Protein AF-A0A9D6NTC0-F1 (afdb_monomer_lite)

Foldseek 3Di:
DDWDWDDDPQWIKIKDFDQPPNDTDPQFIKMKTWGDQPQDPVNLVVVLQVVQVVQAWDDDDPPDDDPDPQFPDKIKHWDQDVPQAIKTWMWTWGDDDRIIIIIIGIDHPVCCVPRVVVSVVCQVCDADPVPRDGD

Secondary structure (DSSP, 8-state):
-EEEEEEETTEEEEEEEEEETTEEEEEEEEEEEEPPTT--HHHHHHHHHHHHHTT-EEPPPTTS--SSTT-SEEEEEEEEETTTEEEEEEEEEEEETTEEEEEEEEEEGGGHHHHHHHHHHHHHT---TTT----

Structure (mmCIF, N/CA/C/O backbone):
data_AF-A0A9D6NTC0-F1
#
_entry.id   AF-A0A9D6NTC0-F1
#
loop_
_atom_site.group_PDB
_atom_site.id
_atom_site.type_symbol
_atom_site.label_atom_id
_atom_site.label_alt_id
_atom_site.label_comp_id
_atom_site.label_asym_id
_atom_site.label_entity_id
_atom_site.label_seq_id
_atom_site.pdbx_PDB_ins_code
_atom_site.Cartn_x
_atom_site.Cartn_y
_atom_site.Cartn_z
_atom_site.occupancy
_atom_site.B_iso_or_equiv
_atom_site.auth_seq_id
_atom_site.auth_comp_id
_atom_site.auth_asym_id
_atom_site.auth_atom_id
_atom_site.pdbx_PDB_model_num
ATOM 1 N N . MET A 1 1 ? 10.994 -15.588 -4.214 1.00 78.88 1 MET A N 1
ATOM 2 C CA . MET A 1 1 ? 11.057 -14.306 -3.479 1.00 78.88 1 MET A CA 1
ATOM 3 C C . MET A 1 1 ? 11.789 -14.546 -2.173 1.00 78.88 1 MET A C 1
ATOM 5 O O . MET A 1 1 ? 11.856 -15.693 -1.748 1.00 78.88 1 MET A O 1
ATOM 9 N N . THR A 1 2 ? 12.336 -13.500 -1.566 1.00 81.12 2 THR A N 1
ATOM 10 C CA . THR A 1 2 ? 12.934 -13.559 -0.222 1.00 81.12 2 THR A CA 1
ATOM 11 C C . THR A 1 2 ? 12.149 -12.650 0.718 1.00 81.12 2 THR A C 1
ATOM 13 O O . THR A 1 2 ? 11.725 -11.582 0.282 1.00 81.12 2 THR A O 1
ATOM 16 N N . THR A 1 3 ? 11.974 -13.057 1.976 1.00 81.88 3 THR A N 1
ATOM 17 C CA . THR A 1 3 ? 11.236 -12.298 2.999 1.00 81.88 3 THR A CA 1
ATOM 18 C C . THR A 1 3 ? 12.198 -11.554 3.929 1.00 81.88 3 THR A C 1
ATOM 20 O O .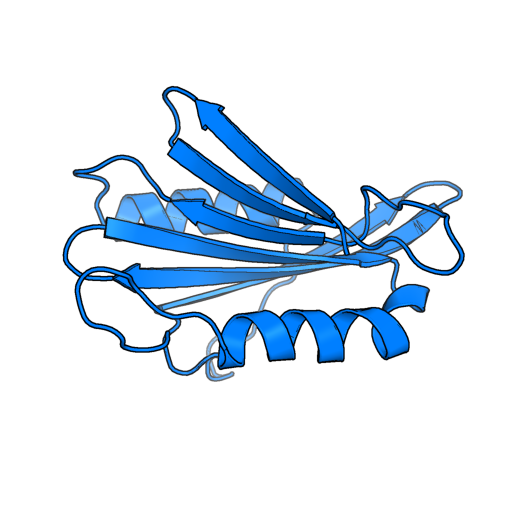 THR A 1 3 ? 13.248 -12.091 4.277 1.00 81.88 3 THR A O 1
ATOM 23 N N . ALA A 1 4 ? 11.849 -10.334 4.334 1.00 74.94 4 ALA A N 1
ATOM 24 C CA . ALA A 1 4 ? 12.550 -9.558 5.357 1.00 74.94 4 ALA A CA 1
ATOM 25 C C . ALA A 1 4 ? 11.549 -8.891 6.315 1.00 74.94 4 ALA A C 1
ATOM 27 O O . ALA A 1 4 ? 10.498 -8.434 5.867 1.00 74.94 4 ALA A O 1
ATOM 28 N N . SER A 1 5 ? 11.892 -8.816 7.604 1.00 75.25 5 SER A N 1
ATOM 29 C CA . SER A 1 5 ? 11.134 -8.104 8.640 1.00 75.25 5 SER A CA 1
ATOM 30 C C . SER A 1 5 ? 11.891 -6.858 9.100 1.00 75.25 5 SER A C 1
ATOM 32 O O . SER A 1 5 ? 13.085 -6.943 9.393 1.00 75.25 5 SER A O 1
ATOM 34 N N . ILE A 1 6 ? 11.212 -5.715 9.181 1.00 80.31 6 ILE A N 1
ATOM 35 C CA . ILE A 1 6 ? 11.777 -4.439 9.646 1.00 80.31 6 ILE A CA 1
ATOM 36 C C . ILE A 1 6 ? 10.854 -3.897 10.737 1.00 80.31 6 ILE A C 1
ATOM 38 O O . ILE A 1 6 ? 9.654 -3.818 10.512 1.00 80.31 6 ILE A O 1
ATOM 42 N N . SER A 1 7 ? 11.396 -3.519 11.893 1.00 69.88 7 SER A N 1
ATOM 43 C CA . SER A 1 7 ? 10.640 -2.877 12.975 1.00 69.88 7 SER A CA 1
ATOM 44 C C . SER A 1 7 ? 11.298 -1.546 13.321 1.00 69.88 7 SER A C 1
ATOM 46 O O . SER A 1 7 ? 12.523 -1.471 13.455 1.00 69.88 7 SER A O 1
ATOM 48 N N . SER A 1 8 ? 10.501 -0.487 13.417 1.00 69.94 8 SER A N 1
ATOM 49 C CA . SER A 1 8 ? 10.923 0.833 13.881 1.00 69.94 8 SER A CA 1
ATOM 50 C C . SER A 1 8 ? 9.842 1.435 14.784 1.00 69.94 8 SER A C 1
ATOM 52 O O . SER A 1 8 ? 8.714 0.951 14.832 1.00 69.94 8 SER A O 1
ATOM 54 N N . GLY A 1 9 ? 10.148 2.537 15.479 1.00 63.22 9 GLY A N 1
ATOM 55 C CA . GLY A 1 9 ? 9.133 3.286 16.239 1.00 63.22 9 GLY A CA 1
ATOM 56 C C . GLY A 1 9 ? 7.976 3.827 15.380 1.00 63.22 9 GLY A C 1
ATOM 57 O O . GLY A 1 9 ? 6.976 4.286 15.922 1.00 63.22 9 GLY A O 1
ATOM 58 N N . GLU A 1 10 ? 8.099 3.759 14.052 1.00 76.50 10 GLU A N 1
ATOM 59 C CA . GLU A 1 10 ? 7.095 4.200 13.083 1.00 76.50 10 GLU A CA 1
ATOM 60 C C . GLU A 1 10 ? 6.172 3.061 12.620 1.00 76.50 10 GLU A C 1
ATOM 62 O O . GLU A 1 10 ? 5.151 3.343 11.995 1.00 76.50 10 GLU A O 1
ATOM 67 N N . GLY A 1 11 ? 6.499 1.796 12.919 1.00 86.81 11 GLY A N 1
ATOM 68 C CA . GLY A 1 11 ? 5.709 0.618 12.556 1.00 86.81 11 GLY A CA 1
ATOM 69 C C . GLY A 1 11 ? 6.550 -0.624 12.243 1.00 86.81 11 GLY A C 1
ATOM 70 O O . GLY A 1 11 ? 7.780 -0.613 12.317 1.00 86.81 11 GLY A O 1
ATOM 71 N N . ASP A 1 12 ? 5.865 -1.697 11.852 1.00 93.25 12 ASP A N 1
ATOM 72 C CA . ASP A 1 12 ? 6.475 -2.982 11.489 1.00 93.25 12 ASP A CA 1
ATOM 73 C C . ASP A 1 12 ? 6.231 -3.285 10.013 1.00 93.25 12 ASP A C 1
ATOM 75 O O . ASP A 1 12 ? 5.177 -2.963 9.477 1.00 93.25 12 ASP A O 1
ATOM 79 N N . ALA A 1 13 ? 7.170 -3.934 9.334 1.00 94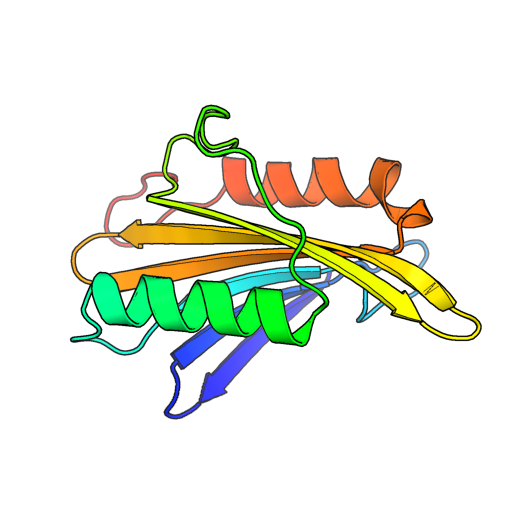.56 13 ALA A N 1
ATOM 80 C CA . ALA A 1 13 ? 7.042 -4.263 7.923 1.00 94.56 13 ALA A CA 1
ATOM 81 C C . ALA A 1 13 ? 7.487 -5.688 7.623 1.00 94.56 13 ALA A C 1
ATOM 83 O O . ALA A 1 13 ? 8.526 -6.144 8.101 1.00 94.56 13 ALA A O 1
ATOM 84 N N . ILE A 1 14 ? 6.743 -6.349 6.741 1.00 95.19 14 ILE A N 1
ATOM 85 C CA . ILE A 1 14 ? 7.144 -7.590 6.080 1.00 95.19 14 ILE A CA 1
ATOM 86 C C . ILE A 1 14 ? 7.310 -7.284 4.599 1.00 95.19 14 ILE A C 1
ATOM 88 O O . ILE A 1 14 ? 6.388 -6.775 3.963 1.00 95.19 14 ILE A O 1
ATOM 92 N N . ARG A 1 15 ? 8.473 -7.605 4.029 1.00 96.06 15 ARG A N 1
ATOM 93 C CA . ARG A 1 15 ? 8.768 -7.353 2.617 1.00 96.06 15 ARG A CA 1
ATOM 94 C C . ARG A 1 15 ? 9.154 -8.631 1.884 1.00 96.06 15 ARG A C 1
ATOM 96 O O . ARG A 1 15 ? 10.088 -9.318 2.286 1.00 96.06 15 ARG A O 1
ATOM 103 N N . PHE A 1 16 ? 8.478 -8.902 0.773 1.00 96.75 16 PHE A N 1
ATOM 104 C CA . PHE A 1 16 ? 8.774 -9.965 -0.180 1.00 96.75 16 PHE A CA 1
ATOM 105 C C . PHE A 1 16 ? 9.453 -9.370 -1.410 1.00 96.75 16 PHE A C 1
ATOM 107 O O . PHE A 1 16 ? 8.857 -8.573 -2.130 1.00 96.75 16 PHE A O 1
ATOM 114 N N . ILE A 1 17 ? 10.699 -9.760 -1.659 1.00 96.69 17 ILE A N 1
ATOM 115 C CA . ILE A 1 17 ? 11.552 -9.150 -2.685 1.00 96.69 17 ILE A CA 1
ATOM 116 C C . ILE A 1 17 ? 11.767 -10.137 -3.832 1.00 96.69 17 ILE A C 1
ATOM 118 O O . ILE A 1 17 ? 11.974 -11.341 -3.614 1.00 96.69 17 ILE A O 1
ATOM 122 N N . ALA A 1 18 ? 11.704 -9.638 -5.067 1.00 94.75 18 ALA A N 1
ATOM 123 C CA . ALA A 1 18 ? 11.958 -10.430 -6.260 1.00 94.75 18 ALA A CA 1
ATOM 124 C C . ALA A 1 18 ? 13.389 -10.985 -6.244 1.00 94.75 18 ALA A C 1
ATOM 126 O O . ALA A 1 18 ? 14.354 -10.274 -5.969 1.00 94.75 18 ALA A O 1
ATOM 127 N N . ASN A 1 19 ? 13.516 -12.274 -6.554 1.00 92.88 19 ASN A N 1
ATOM 128 C CA . ASN A 1 19 ? 14.796 -12.964 -6.689 1.00 92.88 19 ASN A CA 1
ATOM 129 C C . ASN A 1 19 ? 14.688 -13.979 -7.834 1.00 92.88 19 ASN A C 1
ATOM 131 O O . ASN A 1 19 ? 14.476 -15.170 -7.603 1.00 92.88 19 ASN A O 1
ATOM 135 N N . PHE A 1 20 ? 14.686 -13.484 -9.071 1.00 87.06 20 PHE A N 1
ATOM 136 C CA . PHE A 1 20 ? 14.514 -14.302 -10.274 1.00 87.06 20 PHE A CA 1
ATOM 137 C C . PHE A 1 20 ? 15.879 -14.671 -10.851 1.00 87.06 20 PHE A C 1
ATOM 139 O O . PHE A 1 20 ? 16.762 -13.821 -10.933 1.00 87.06 20 PHE A O 1
ATOM 146 N N . GLY A 1 21 ? 16.073 -15.941 -11.219 1.00 84.50 21 GLY A N 1
ATOM 147 C CA . GLY A 1 21 ? 17.357 -16.417 -11.753 1.00 84.50 21 GLY A CA 1
ATOM 148 C C . GLY A 1 21 ? 18.547 -16.189 -10.810 1.00 84.50 21 GLY A C 1
ATOM 149 O O . GLY A 1 21 ? 19.653 -15.954 -11.277 1.00 84.50 21 GLY A O 1
ATOM 150 N N . GLY A 1 22 ? 18.315 -16.174 -9.490 1.00 84.50 22 GLY A N 1
ATOM 151 C CA . GLY A 1 22 ? 19.341 -15.880 -8.481 1.00 84.50 22 GLY A CA 1
ATOM 152 C C . GLY A 1 22 ? 19.696 -14.395 -8.327 1.00 84.50 22 GLY A C 1
ATOM 153 O O . GLY A 1 22 ? 20.549 -14.059 -7.507 1.00 84.50 22 GLY A O 1
ATOM 154 N N . LYS A 1 23 ? 19.048 -13.494 -9.078 1.00 88.25 23 LYS A N 1
ATOM 155 C CA . LYS A 1 23 ? 19.251 -12.048 -8.971 1.00 88.25 23 LYS A CA 1
ATOM 156 C C . LYS A 1 23 ? 18.154 -11.409 -8.126 1.00 88.25 23 LYS A C 1
ATOM 158 O O . LYS A 1 23 ? 17.013 -11.254 -8.565 1.00 88.25 23 LYS A O 1
ATOM 163 N N . ARG A 1 24 ? 18.533 -10.978 -6.924 1.00 92.88 24 ARG A N 1
ATOM 164 C CA . ARG A 1 24 ? 17.691 -10.168 -6.041 1.00 92.88 24 ARG A CA 1
ATOM 165 C C . ARG A 1 24 ? 17.561 -8.739 -6.576 1.00 92.88 24 ARG A C 1
ATOM 167 O O . ARG A 1 24 ? 18.561 -8.138 -6.965 1.00 92.88 24 ARG A O 1
ATOM 174 N N . ASN A 1 25 ? 16.343 -8.199 -6.590 1.00 92.25 25 ASN A N 1
ATOM 175 C CA . ASN A 1 25 ? 16.065 -6.831 -7.024 1.00 92.25 25 ASN A CA 1
ATOM 176 C C . ASN A 1 25 ? 15.266 -6.073 -5.955 1.00 92.25 25 ASN A C 1
ATOM 178 O O . ASN A 1 25 ? 14.069 -6.297 -5.807 1.00 92.25 25 ASN A O 1
ATOM 182 N N . GLU A 1 26 ? 15.933 -5.163 -5.245 1.00 93.25 26 GLU A N 1
ATOM 183 C CA . GLU A 1 26 ? 15.34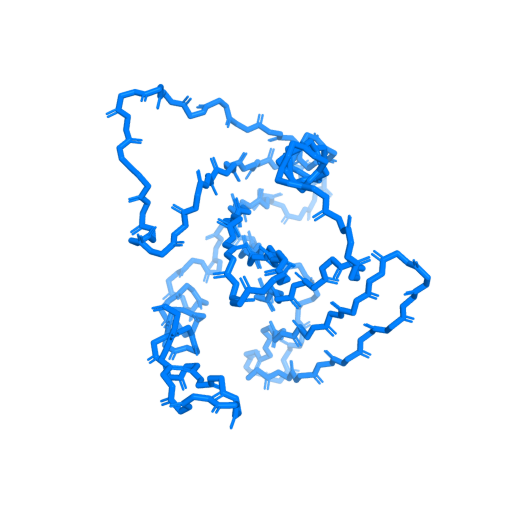4 -4.344 -4.174 1.00 93.25 26 GLU A CA 1
ATOM 184 C C . GLU A 1 26 ? 14.270 -3.364 -4.669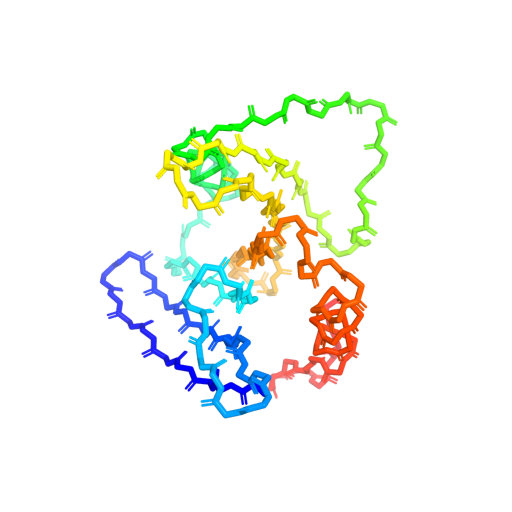 1.00 93.25 26 GLU A C 1
ATOM 186 O O . GLU A 1 26 ? 13.449 -2.914 -3.877 1.00 93.25 26 GLU A O 1
ATOM 191 N N . ASP A 1 27 ? 14.235 -3.061 -5.970 1.00 92.88 27 ASP A N 1
ATOM 192 C CA . ASP A 1 27 ? 13.225 -2.178 -6.558 1.00 92.88 27 ASP A CA 1
ATOM 193 C C . ASP A 1 27 ? 11.914 -2.921 -6.889 1.00 92.88 27 ASP A C 1
ATOM 195 O O . ASP A 1 27 ? 10.923 -2.271 -7.221 1.00 92.88 27 ASP A O 1
ATOM 199 N N . ALA A 1 28 ? 11.898 -4.261 -6.795 1.00 95.38 28 ALA A N 1
ATOM 200 C CA . ALA A 1 28 ? 10.749 -5.128 -7.062 1.00 95.38 28 ALA A CA 1
ATOM 201 C C . ALA A 1 28 ? 10.310 -5.879 -5.795 1.00 95.38 28 ALA A C 1
ATOM 203 O O . ALA A 1 28 ? 10.852 -6.939 -5.462 1.00 95.38 28 ALA A O 1
ATOM 204 N N . TYR A 1 29 ? 9.322 -5.332 -5.086 1.00 97.12 29 TYR A N 1
ATOM 205 C CA . TYR A 1 29 ? 8.849 -5.869 -3.816 1.00 97.12 29 TYR A CA 1
ATOM 206 C C . TYR A 1 29 ? 7.347 -5.690 -3.569 1.00 97.12 29 TYR A C 1
ATOM 208 O O . TYR A 1 29 ? 6.682 -4.802 -4.105 1.00 97.12 29 TYR A O 1
ATOM 216 N N . LEU A 1 30 ? 6.833 -6.586 -2.729 1.00 98.12 30 LEU A N 1
ATOM 217 C CA . LEU A 1 30 ? 5.564 -6.470 -2.033 1.00 98.12 30 LEU A CA 1
ATOM 218 C C . LEU A 1 30 ? 5.899 -6.214 -0.568 1.00 98.12 30 LEU A C 1
ATOM 220 O O . LEU A 1 30 ? 6.665 -6.967 0.026 1.00 98.12 30 LEU A O 1
ATOM 224 N N . GLU A 1 31 ? 5.354 -5.164 0.017 1.00 97.88 31 GLU A N 1
ATOM 225 C CA . GLU A 1 31 ? 5.522 -4.839 1.429 1.00 97.88 31 GLU A CA 1
ATOM 226 C C . GLU A 1 31 ? 4.161 -4.773 2.102 1.00 97.88 31 GLU A C 1
ATOM 228 O O . GLU A 1 31 ? 3.253 -4.147 1.569 1.00 97.88 31 GLU A O 1
ATOM 233 N N . VAL A 1 32 ? 4.047 -5.359 3.288 1.00 97.50 32 VAL A N 1
ATOM 234 C CA . VAL A 1 32 ? 2.940 -5.133 4.215 1.00 97.50 32 VAL A CA 1
ATOM 235 C C . VAL A 1 32 ? 3.507 -4.365 5.400 1.00 97.50 32 VAL A C 1
ATOM 237 O O . VAL A 1 32 ? 4.321 -4.901 6.148 1.00 97.50 32 VAL A O 1
ATOM 240 N N . PHE A 1 33 ? 3.126 -3.097 5.525 1.00 97.19 33 PHE A N 1
ATOM 241 C CA . PHE A 1 33 ? 3.528 -2.208 6.610 1.00 97.19 33 PHE A CA 1
ATOM 242 C C . PHE A 1 33 ? 2.373 -2.034 7.595 1.00 97.19 33 PHE A C 1
ATOM 244 O O . PHE A 1 33 ? 1.272 -1.664 7.196 1.00 97.19 33 PHE A O 1
ATOM 251 N N . PHE A 1 34 ? 2.625 -2.254 8.875 1.00 96.25 34 PHE A N 1
ATOM 252 C CA . PHE A 1 34 ? 1.683 -2.128 9.974 1.00 96.25 34 PHE A CA 1
ATOM 253 C C . PHE A 1 34 ? 1.943 -0.830 10.720 1.00 96.25 34 PHE A C 1
ATOM 255 O O . PHE A 1 34 ? 3.022 -0.628 11.276 1.00 96.25 34 PHE A O 1
ATOM 262 N N . TYR A 1 35 ? 0.934 0.035 10.771 1.00 95.75 35 TYR A N 1
ATOM 263 C CA . TYR A 1 35 ? 1.031 1.272 11.531 1.00 95.75 35 TYR A CA 1
ATOM 264 C C . TYR A 1 35 ? 1.035 0.991 13.048 1.00 95.75 35 TYR A C 1
ATOM 266 O O . TYR A 1 35 ? 0.533 -0.056 13.495 1.00 95.75 35 TYR A O 1
ATOM 274 N N . PRO A 1 36 ? 1.574 1.915 13.867 1.00 93.50 36 PRO A N 1
ATOM 275 C CA . PRO A 1 36 ? 1.536 1.800 15.318 1.00 93.50 36 PRO A CA 1
ATOM 276 C C . PRO A 1 36 ? 0.096 1.677 15.827 1.00 93.50 36 PRO A C 1
ATOM 278 O O . PRO A 1 36 ? -0.835 2.259 15.254 1.00 93.50 36 PRO A O 1
ATOM 281 N N . ALA A 1 37 ? -0.098 0.929 16.913 1.00 92.06 37 ALA A N 1
ATOM 282 C CA . ALA A 1 37 ? -1.396 0.859 17.579 1.00 92.06 37 ALA A CA 1
ATOM 283 C C . ALA A 1 37 ? -1.868 2.268 17.991 1.00 92.06 37 ALA A C 1
ATOM 285 O O . ALA A 1 37 ? -1.062 3.114 18.375 1.00 92.06 37 ALA A O 1
ATOM 286 N N . GLY A 1 38 ? -3.172 2.532 17.876 1.00 93.69 38 GLY A N 1
ATOM 287 C CA . GLY A 1 38 ? -3.749 3.857 18.136 1.00 93.69 38 GLY A CA 1
ATOM 288 C C . GLY A 1 38 ? -3.664 4.851 16.970 1.00 93.69 38 GLY A C 1
ATOM 289 O O . GLY A 1 38 ? -4.195 5.955 17.084 1.00 93.69 38 GLY A O 1
ATOM 290 N N . THR A 1 39 ? -3.063 4.480 15.832 1.00 96.12 39 THR A N 1
ATOM 291 C CA . THR A 1 39 ? -3.120 5.302 14.611 1.00 96.12 39 THR A CA 1
ATOM 292 C C . THR A 1 39 ? -4.571 5.445 14.144 1.00 96.12 39 THR A C 1
ATOM 294 O O . THR A 1 39 ? -5.250 4.449 13.895 1.00 96.12 39 THR A O 1
ATOM 297 N N . SER A 1 40 ? -5.058 6.678 13.997 1.00 97.06 40 SER A N 1
ATOM 298 C CA . SER A 1 40 ? -6.401 6.935 13.457 1.00 97.06 40 SER A CA 1
ATOM 299 C C . SER A 1 40 ? -6.463 6.698 11.944 1.00 97.06 40 SER A C 1
ATOM 301 O O . SER A 1 40 ? -5.457 6.806 11.243 1.00 97.06 40 SER A O 1
ATOM 303 N N . GLU A 1 41 ? -7.660 6.455 11.401 1.00 96.62 41 GLU A N 1
ATOM 304 C CA . GLU A 1 41 ? -7.833 6.279 9.950 1.00 96.62 41 GLU A CA 1
ATOM 305 C C . GLU A 1 41 ? -7.342 7.497 9.155 1.00 96.62 41 GLU A C 1
ATOM 307 O O . GLU A 1 41 ? -6.680 7.351 8.129 1.00 96.62 41 GLU A O 1
ATOM 312 N N . ALA A 1 42 ? -7.634 8.706 9.644 1.00 97.25 42 ALA A N 1
ATOM 313 C CA . ALA A 1 42 ? -7.210 9.944 9.002 1.00 97.25 42 ALA A CA 1
ATOM 314 C C . ALA A 1 42 ? -5.678 10.043 8.925 1.00 97.25 42 ALA A C 1
ATOM 316 O O . ALA A 1 42 ? -5.135 10.377 7.871 1.00 97.25 42 ALA A O 1
ATOM 317 N N . GLN A 1 43 ? -4.978 9.688 10.008 1.00 96.56 43 GLN A N 1
ATOM 318 C CA . GLN A 1 43 ? -3.516 9.622 10.018 1.00 96.56 43 GLN A CA 1
ATOM 319 C C . GLN A 1 43 ? -2.996 8.533 9.077 1.00 96.56 43 GLN A C 1
ATOM 321 O O . GLN A 1 43 ? -2.094 8.799 8.287 1.00 96.56 43 GLN A O 1
ATOM 326 N N . ALA A 1 44 ? -3.588 7.336 9.092 1.00 96.94 44 ALA A N 1
ATOM 327 C CA . ALA A 1 44 ? -3.175 6.240 8.217 1.00 96.94 44 ALA A CA 1
ATOM 328 C C . ALA A 1 44 ? -3.334 6.601 6.726 1.00 96.94 44 ALA A C 1
ATOM 330 O O . ALA A 1 44 ? -2.429 6.357 5.928 1.00 96.94 44 ALA A O 1
ATOM 331 N N . ARG A 1 45 ? -4.440 7.260 6.348 1.00 96.69 45 ARG A N 1
ATOM 332 C CA . ARG A 1 45 ? -4.659 7.798 4.993 1.00 96.69 45 ARG A CA 1
ATOM 333 C C . ARG A 1 45 ? -3.629 8.864 4.626 1.00 96.69 45 ARG A C 1
ATOM 335 O O . ARG A 1 45 ? -3.098 8.828 3.516 1.00 96.69 45 ARG A O 1
ATOM 342 N N . ALA A 1 46 ? -3.329 9.788 5.539 1.00 95.56 46 ALA A N 1
ATOM 343 C CA . ALA A 1 46 ? -2.323 10.824 5.317 1.00 95.56 46 ALA A CA 1
ATOM 344 C C . ALA A 1 46 ? -0.931 10.215 5.080 1.00 95.56 46 ALA A C 1
ATOM 346 O O . ALA A 1 46 ? -0.305 10.519 4.067 1.00 95.56 46 ALA A O 1
ATOM 347 N N . LEU A 1 47 ? -0.504 9.283 5.936 1.00 95.12 47 LEU A N 1
ATOM 348 C CA . LEU A 1 47 ? 0.783 8.593 5.822 1.00 95.12 47 LEU A CA 1
ATOM 349 C C . LEU A 1 47 ? 0.870 7.716 4.563 1.00 95.12 47 LEU A C 1
ATOM 351 O O . LEU A 1 47 ? 1.911 7.648 3.909 1.00 95.12 47 LEU A O 1
ATOM 355 N N . ALA A 1 48 ? -0.215 7.029 4.193 1.00 95.06 48 ALA A N 1
ATOM 356 C CA . ALA A 1 48 ? -0.264 6.238 2.965 1.00 95.06 48 ALA A CA 1
ATOM 357 C C . ALA A 1 48 ? -0.138 7.128 1.718 1.00 95.06 48 ALA A C 1
ATOM 359 O O . ALA A 1 48 ? 0.631 6.808 0.808 1.00 95.06 48 ALA A O 1
ATOM 360 N N . LYS A 1 49 ? -0.832 8.273 1.705 1.00 95.06 49 LYS A N 1
ATOM 361 C CA . LYS A 1 49 ? -0.727 9.264 0.631 1.00 95.06 49 LYS A CA 1
ATOM 362 C C . LYS A 1 49 ? 0.670 9.879 0.569 1.00 95.06 49 LYS A C 1
ATOM 364 O O . LYS A 1 49 ? 1.228 9.975 -0.516 1.00 95.06 49 LYS A O 1
ATOM 369 N N . GLU A 1 50 ? 1.252 10.266 1.701 1.00 94.62 50 GLU A N 1
ATOM 370 C CA . GLU A 1 50 ? 2.610 10.819 1.780 1.00 94.62 50 GLU A CA 1
ATOM 371 C C . GLU A 1 50 ? 3.652 9.849 1.212 1.00 94.62 50 GLU A C 1
ATOM 373 O O . GLU A 1 50 ? 4.495 10.240 0.402 1.00 94.62 50 GLU A O 1
ATOM 378 N N . ALA A 1 51 ? 3.542 8.563 1.549 1.00 92.81 51 ALA A N 1
ATOM 379 C CA . ALA A 1 51 ? 4.421 7.535 1.008 1.00 92.81 51 ALA A CA 1
ATOM 380 C C . ALA A 1 51 ? 4.300 7.372 -0.515 1.00 92.81 51 ALA A C 1
ATOM 382 O O . ALA A 1 51 ? 5.300 7.100 -1.180 1.00 92.81 51 ALA A O 1
ATOM 383 N N . ALA A 1 52 ? 3.108 7.540 -1.087 1.00 94.19 52 ALA A N 1
ATOM 384 C CA . ALA A 1 52 ? 2.945 7.558 -2.538 1.00 94.19 52 ALA A CA 1
ATOM 385 C C . ALA A 1 52 ? 3.478 8.865 -3.155 1.00 94.19 52 ALA A C 1
ATOM 387 O O . ALA A 1 52 ? 4.168 8.826 -4.171 1.00 94.19 52 ALA A O 1
ATOM 388 N N . THR A 1 53 ? 3.242 10.016 -2.516 1.00 93.88 53 THR A N 1
ATOM 389 C CA . THR A 1 53 ? 3.750 11.334 -2.944 1.00 93.88 53 THR A CA 1
ATOM 390 C C . THR A 1 53 ? 5.267 11.355 -3.045 1.00 93.88 53 THR A C 1
ATOM 392 O O . THR A 1 53 ? 5.792 11.772 -4.076 1.00 93.88 53 THR A O 1
ATOM 395 N N . SER A 1 54 ? 5.979 10.827 -2.045 1.00 91.25 54 SER A N 1
ATOM 396 C CA . SER A 1 54 ? 7.447 10.747 -2.071 1.00 91.25 54 SER A CA 1
ATOM 397 C C . SER A 1 54 ? 8.000 9.859 -3.195 1.00 91.25 54 SER A C 1
ATOM 399 O O . SER A 1 54 ? 9.189 9.926 -3.502 1.00 91.25 54 SER A O 1
ATOM 401 N N . ARG A 1 55 ? 7.140 9.066 -3.849 1.00 90.12 55 ARG A N 1
ATOM 402 C CA . ARG A 1 55 ? 7.461 8.171 -4.972 1.00 90.12 55 ARG A CA 1
ATOM 403 C C . ARG A 1 55 ? 6.894 8.643 -6.317 1.00 90.12 55 ARG A C 1
ATOM 405 O O . ARG A 1 55 ? 6.954 7.895 -7.291 1.00 90.12 55 ARG A O 1
ATOM 412 N N . GLY A 1 56 ? 6.362 9.864 -6.384 1.00 91.56 56 GLY A N 1
ATOM 413 C CA . GLY A 1 56 ? 5.726 10.402 -7.588 1.00 91.56 56 GLY A CA 1
ATOM 414 C C . GLY A 1 56 ? 4.282 9.931 -7.730 1.00 91.56 56 GLY A C 1
ATOM 415 O O . GLY A 1 56 ? 3.955 9.209 -8.671 1.00 91.56 56 GLY A O 1
ATOM 416 N N . LEU A 1 57 ? 3.435 10.315 -6.769 1.00 91.88 57 LEU A N 1
ATOM 417 C CA . LEU A 1 57 ? 1.996 10.032 -6.760 1.00 91.88 57 LEU A CA 1
ATOM 418 C C . LEU A 1 57 ? 1.380 10.281 -8.141 1.00 91.88 57 LEU A C 1
ATOM 420 O O . LEU A 1 57 ? 1.555 11.347 -8.731 1.00 91.88 57 LEU A O 1
ATOM 424 N N . THR A 1 58 ? 0.619 9.306 -8.624 1.00 87.25 58 THR A N 1
ATOM 425 C CA . THR A 1 58 ? -0.234 9.454 -9.796 1.00 87.25 58 THR A CA 1
ATOM 426 C C . THR A 1 58 ? -1.667 9.645 -9.324 1.00 87.25 58 THR A C 1
ATOM 428 O O . THR A 1 58 ? -2.177 8.892 -8.491 1.00 87.25 58 THR A O 1
ATOM 431 N N . GLU A 1 59 ? -2.323 10.696 -9.813 1.00 76.81 59 GLU A N 1
ATOM 432 C CA . GLU A 1 59 ? -3.708 10.959 -9.442 1.00 76.81 59 GLU A CA 1
ATOM 433 C C . GLU A 1 59 ? -4.605 9.822 -9.939 1.00 76.81 59 GLU A C 1
ATOM 435 O O . GLU A 1 59 ? -4.675 9.524 -11.134 1.00 76.81 59 GLU A O 1
ATOM 440 N N . ARG A 1 60 ? -5.304 9.180 -9.001 1.00 74.62 60 ARG A N 1
ATOM 441 C CA . ARG A 1 60 ? -6.403 8.273 -9.315 1.00 74.62 60 ARG A CA 1
ATOM 442 C C . ARG A 1 60 ? -7.672 9.105 -9.445 1.00 74.62 60 ARG A C 1
ATOM 444 O O . ARG A 1 60 ? -7.930 9.972 -8.611 1.00 74.62 60 ARG A O 1
ATOM 451 N N . ARG A 1 61 ? -8.488 8.822 -10.459 1.00 73.50 61 ARG A N 1
ATOM 452 C CA . ARG A 1 61 ? -9.814 9.437 -10.556 1.00 73.50 61 ARG A CA 1
ATOM 453 C C . ARG A 1 61 ? -10.712 8.925 -9.426 1.00 73.50 61 ARG A C 1
ATOM 455 O O . ARG A 1 61 ? -10.675 7.739 -9.100 1.00 73.50 61 ARG A O 1
ATOM 462 N N . ALA A 1 62 ? -11.500 9.821 -8.836 1.00 71.69 62 ALA A N 1
ATOM 463 C CA . ALA A 1 62 ? -12.326 9.526 -7.663 1.00 71.69 62 ALA A CA 1
ATOM 464 C C . ALA A 1 62 ? -13.457 8.514 -7.932 1.00 71.69 62 ALA A C 1
ATOM 466 O O . ALA A 1 62 ? -13.960 7.897 -7.001 1.00 71.69 62 ALA A O 1
ATOM 467 N N . ASP A 1 63 ? -13.847 8.339 -9.193 1.00 80.62 63 ASP A N 1
ATOM 468 C CA . ASP A 1 63 ? -14.889 7.420 -9.656 1.00 80.62 63 ASP A CA 1
ATOM 469 C C . ASP A 1 63 ? -14.384 5.988 -9.902 1.00 80.62 63 ASP A C 1
ATOM 471 O O . ASP A 1 63 ? -15.186 5.082 -10.125 1.00 80.62 63 ASP A O 1
ATOM 475 N N . VAL A 1 64 ? -13.068 5.754 -9.853 1.00 81.75 64 VAL A N 1
ATOM 476 C CA . VAL A 1 64 ? -12.497 4.423 -10.080 1.00 81.75 64 VAL A CA 1
ATOM 477 C C . VAL A 1 64 ? -12.510 3.635 -8.767 1.00 81.75 64 VAL A C 1
ATOM 479 O O . VAL A 1 64 ? -11.763 3.997 -7.850 1.00 81.75 64 VAL A O 1
ATOM 482 N N . PRO A 1 65 ? -13.282 2.533 -8.670 1.00 87.81 65 PRO A N 1
ATOM 483 C CA . PRO A 1 65 ? -13.336 1.719 -7.461 1.00 87.81 65 PRO A CA 1
ATOM 484 C C . PRO A 1 65 ? -11.959 1.144 -7.142 1.00 87.81 65 PRO A C 1
ATOM 486 O O . PRO A 1 65 ? -11.146 0.943 -8.047 1.00 87.81 65 PRO A O 1
ATOM 489 N N . ASN A 1 66 ? -11.699 0.864 -5.866 1.00 92.31 66 ASN A N 1
ATOM 490 C CA . ASN A 1 66 ? -10.458 0.226 -5.436 1.00 92.31 66 ASN A CA 1
ATOM 491 C C . ASN A 1 66 ? -10.257 -1.129 -6.137 1.00 92.31 66 ASN A C 1
ATOM 493 O O . ASN A 1 66 ? -11.217 -1.862 -6.381 1.00 92.31 66 ASN A O 1
ATOM 497 N N . TYR A 1 67 ? -9.006 -1.452 -6.466 1.00 91.56 67 TYR A N 1
ATOM 498 C CA . TYR A 1 67 ? -8.637 -2.733 -7.064 1.00 91.56 67 TYR A CA 1
ATOM 499 C C . TYR A 1 67 ? -8.803 -3.874 -6.052 1.00 91.56 67 TYR A C 1
ATOM 501 O O . TYR A 1 67 ? -9.373 -4.921 -6.360 1.00 91.56 67 TYR A O 1
ATOM 509 N N . TYR A 1 68 ? -8.361 -3.643 -4.819 1.00 94.25 68 TYR A N 1
ATOM 510 C CA . TYR A 1 68 ? -8.505 -4.555 -3.702 1.00 94.25 68 TYR A CA 1
ATOM 511 C C . TYR A 1 68 ? -9.787 -4.253 -2.929 1.00 94.25 68 TYR A C 1
ATOM 513 O O . TYR A 1 68 ? -9.939 -3.170 -2.360 1.00 94.25 68 TYR A O 1
ATOM 521 N N . LYS A 1 69 ? -10.689 -5.237 -2.847 1.00 94.12 69 LYS A N 1
ATOM 522 C CA . LYS A 1 69 ? -11.985 -5.111 -2.152 1.00 94.12 69 LYS A CA 1
ATOM 523 C C . LYS A 1 69 ? -11.860 -4.778 -0.661 1.00 94.12 69 LYS A C 1
ATOM 525 O O . LYS A 1 69 ? -12.741 -4.127 -0.116 1.00 94.12 69 LYS A O 1
ATOM 530 N N . TRP A 1 70 ? -10.779 -5.219 -0.026 1.00 95.19 70 TRP A N 1
ATOM 531 C CA . TRP A 1 70 ? -10.472 -4.970 1.384 1.00 95.19 70 TRP A CA 1
ATOM 532 C C . TRP A 1 70 ? -9.881 -3.577 1.639 1.00 95.19 70 TRP A C 1
ATOM 534 O O . TRP A 1 70 ? -9.758 -3.145 2.786 1.00 95.19 70 TRP A O 1
ATOM 544 N N . SER A 1 71 ? -9.472 -2.868 0.583 1.00 96.88 71 SER A N 1
ATOM 545 C CA . SER A 1 71 ? -8.776 -1.596 0.736 1.00 96.88 71 SER A CA 1
ATOM 546 C C . SER A 1 71 ? -9.737 -0.430 0.972 1.00 96.88 71 SER A C 1
ATOM 548 O O . SER A 1 71 ? -10.777 -0.283 0.330 1.00 96.88 71 SER A O 1
ATOM 550 N N . LEU A 1 72 ? -9.336 0.443 1.890 1.00 95.88 72 LEU A N 1
ATOM 551 C CA . LEU A 1 72 ? -9.996 1.693 2.251 1.00 95.88 72 LEU A CA 1
ATOM 552 C C . LEU A 1 72 ? -9.584 2.852 1.330 1.00 95.88 72 LEU A C 1
ATOM 554 O O . LEU A 1 72 ? -10.319 3.833 1.193 1.00 95.88 72 LEU A O 1
ATOM 558 N N . ALA A 1 73 ? -8.386 2.778 0.749 1.00 94.75 73 ALA A N 1
ATOM 559 C CA . ALA A 1 73 ? -7.861 3.708 -0.248 1.00 94.75 73 ALA A CA 1
ATOM 560 C C . ALA A 1 73 ? -6.688 3.092 -1.006 1.00 94.75 73 ALA A C 1
ATOM 562 O O . ALA A 1 73 ? -5.941 2.283 -0.457 1.00 94.75 73 ALA A O 1
ATOM 563 N N . GLU A 1 74 ? -6.477 3.561 -2.232 1.00 95.62 74 GLU A N 1
ATOM 564 C CA . GLU A 1 74 ? -5.346 3.176 -3.067 1.00 95.62 74 GLU A CA 1
ATOM 565 C C . GLU A 1 74 ? -4.687 4.396 -3.707 1.00 95.62 74 GLU A C 1
ATOM 567 O O . GLU A 1 74 ? -5.358 5.274 -4.253 1.00 95.62 74 GLU A O 1
ATOM 572 N N . TYR A 1 75 ? -3.358 4.413 -3.688 1.00 94.81 75 TYR A N 1
ATOM 573 C CA . TYR A 1 75 ? -2.534 5.483 -4.234 1.00 94.81 75 TYR A CA 1
ATOM 574 C C . TYR A 1 75 ? -1.547 4.896 -5.238 1.00 94.81 75 TYR A C 1
ATOM 576 O O . TYR A 1 75 ? -0.636 4.154 -4.863 1.00 94.81 75 TYR A O 1
ATOM 584 N N . GLY A 1 76 ? -1.739 5.212 -6.518 1.00 94.94 76 GLY A N 1
ATOM 585 C CA . GLY A 1 76 ? -0.766 4.892 -7.556 1.00 94.94 76 GLY A CA 1
ATOM 586 C C . GLY A 1 76 ? 0.445 5.813 -7.454 1.00 94.94 76 GLY A C 1
ATOM 587 O O . GLY A 1 76 ? 0.332 6.958 -7.021 1.00 94.94 76 GLY A O 1
ATOM 588 N N . PHE A 1 77 ? 1.615 5.328 -7.843 1.00 94.94 77 PHE A N 1
ATOM 589 C CA . PHE A 1 77 ? 2.796 6.169 -7.986 1.00 94.94 77 PHE A CA 1
ATOM 590 C C . PHE A 1 77 ? 3.686 5.653 -9.110 1.00 94.94 77 PHE A C 1
ATOM 592 O O . PHE A 1 77 ? 3.698 4.463 -9.436 1.00 94.94 77 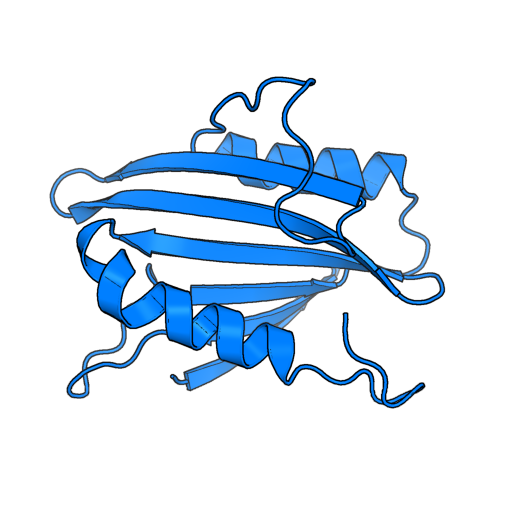PHE A O 1
ATOM 599 N N . SER A 1 78 ? 4.434 6.566 -9.716 1.00 93.88 78 SER A N 1
ATOM 600 C CA . SER A 1 78 ? 5.391 6.259 -10.765 1.00 93.88 78 SER A CA 1
ATOM 601 C C . SER A 1 78 ? 6.555 7.235 -10.702 1.00 93.88 78 SER A C 1
ATOM 603 O O . SER A 1 78 ? 6.367 8.449 -10.686 1.00 93.88 78 SER A O 1
ATOM 605 N N . SER A 1 79 ? 7.775 6.711 -10.774 1.00 91.38 79 SER A N 1
ATOM 606 C CA . SER A 1 79 ? 8.991 7.518 -10.866 1.00 91.38 79 SER A CA 1
ATOM 607 C C . SER A 1 79 ? 9.898 7.005 -11.978 1.00 91.38 79 SER A C 1
ATOM 609 O O . SER A 1 79 ? 9.979 5.807 -12.246 1.00 91.38 79 SER A O 1
ATOM 611 N N . LYS A 1 80 ? 10.590 7.922 -12.659 1.00 87.94 80 LYS A N 1
ATOM 612 C CA . LYS A 1 80 ? 11.645 7.570 -13.615 1.00 87.94 80 LYS A CA 1
ATOM 613 C C . LYS A 1 80 ? 12.985 7.649 -12.904 1.00 87.94 80 LYS A C 1
ATOM 615 O O . LYS A 1 80 ? 13.401 8.732 -12.497 1.00 87.94 80 LYS A O 1
ATOM 620 N N . LEU A 1 81 ? 13.678 6.521 -12.788 1.00 75.75 81 LEU A N 1
ATOM 621 C CA . LEU A 1 81 ? 15.028 6.483 -12.241 1.00 75.75 81 LEU A CA 1
ATOM 622 C C . LEU A 1 81 ? 16.039 6.599 -13.385 1.00 75.75 81 LEU A C 1
ATOM 624 O O . LEU A 1 81 ? 16.028 5.813 -14.336 1.00 75.75 81 LEU A O 1
ATOM 628 N N . LYS A 1 82 ? 16.932 7.592 -13.302 1.00 73.81 82 LYS A N 1
ATOM 629 C CA . LYS A 1 82 ? 17.966 7.825 -14.320 1.00 73.81 82 LYS A CA 1
ATOM 630 C C . LYS A 1 82 ? 18.811 6.556 -14.494 1.00 73.81 82 LYS A C 1
ATOM 632 O O . LYS A 1 82 ? 19.466 6.111 -13.558 1.00 73.81 82 LYS A O 1
ATOM 637 N N . GLY A 1 83 ? 18.774 5.968 -15.691 1.00 71.44 83 GLY A N 1
ATOM 638 C CA . GLY A 1 83 ? 19.518 4.748 -16.026 1.00 71.44 83 GLY A CA 1
ATOM 639 C C . GLY A 1 83 ? 18.932 3.428 -15.499 1.00 71.44 83 GLY A C 1
ATOM 640 O O . GLY A 1 83 ? 19.586 2.403 -15.660 1.00 71.44 83 GLY A O 1
ATOM 641 N N . ARG A 1 84 ? 17.736 3.417 -14.884 1.00 70.56 84 ARG A N 1
ATOM 642 C CA . ARG A 1 84 ? 17.097 2.197 -14.332 1.00 70.56 84 ARG A CA 1
ATOM 643 C C . ARG A 1 84 ? 15.643 1.967 -14.772 1.00 70.56 84 ARG A C 1
ATOM 645 O O . ARG A 1 84 ? 14.990 1.062 -14.266 1.00 70.56 84 ARG A O 1
ATOM 652 N N . GLY A 1 85 ? 15.149 2.756 -15.727 1.00 82.69 85 GLY A N 1
ATOM 653 C CA . GLY A 1 85 ? 13.777 2.652 -16.229 1.00 82.69 85 GLY A CA 1
ATOM 654 C C . GLY A 1 85 ? 12.737 3.283 -15.297 1.00 82.69 85 GLY A C 1
ATOM 655 O O . GLY A 1 85 ? 13.069 4.041 -14.379 1.00 82.69 85 GLY A O 1
ATOM 656 N N . SER A 1 86 ? 11.463 3.012 -15.577 1.00 91.25 86 SER A N 1
ATOM 657 C CA . SER A 1 86 ? 10.341 3.482 -14.758 1.00 91.25 86 SER A CA 1
ATOM 658 C C . SER A 1 86 ? 10.055 2.487 -13.637 1.00 91.25 86 SER A C 1
ATOM 660 O O . SER A 1 86 ? 9.882 1.295 -13.895 1.00 91.25 86 SER A O 1
ATOM 662 N N . ILE A 1 87 ? 9.964 2.988 -12.409 1.00 94.31 87 ILE A N 1
ATOM 663 C CA . ILE A 1 87 ? 9.394 2.272 -11.272 1.00 94.31 87 ILE A CA 1
ATOM 664 C C . ILE A 1 87 ? 7.925 2.651 -11.177 1.00 94.31 87 ILE A C 1
ATOM 666 O O . ILE A 1 87 ? 7.595 3.836 -11.136 1.00 94.31 87 ILE A O 1
ATOM 670 N N . ILE A 1 88 ? 7.065 1.645 -11.103 1.00 94.81 88 ILE A N 1
ATOM 671 C CA . ILE A 1 88 ? 5.631 1.808 -10.894 1.00 94.81 88 ILE A CA 1
ATOM 672 C C . ILE A 1 88 ? 5.212 1.089 -9.623 1.00 94.81 88 ILE A C 1
ATOM 674 O O . ILE A 1 88 ? 5.834 0.110 -9.201 1.00 94.81 88 ILE A O 1
ATOM 678 N N . GLY A 1 89 ? 4.149 1.578 -9.002 1.00 95.12 89 GLY A N 1
ATOM 679 C CA . GLY A 1 89 ? 3.601 0.910 -7.844 1.00 95.12 89 GLY A CA 1
ATOM 680 C C . GLY A 1 89 ? 2.253 1.430 -7.389 1.00 95.12 89 GLY A C 1
ATOM 681 O O . GLY A 1 89 ? 1.664 2.352 -7.954 1.00 95.12 89 GLY A O 1
ATOM 682 N N . THR A 1 90 ? 1.731 0.766 -6.368 1.00 95.62 90 THR A N 1
ATOM 683 C CA . THR A 1 90 ? 0.464 1.094 -5.722 1.00 95.62 90 THR A CA 1
ATOM 684 C C . THR A 1 90 ? 0.588 0.840 -4.228 1.00 95.62 90 THR A C 1
ATOM 686 O O . THR A 1 90 ? 1.093 -0.201 -3.811 1.00 95.62 90 THR A O 1
ATOM 689 N N . GLY A 1 91 ? 0.138 1.802 -3.426 1.00 96.69 91 GLY A N 1
ATOM 690 C CA . GLY A 1 91 ? -0.066 1.649 -1.990 1.00 96.69 91 GLY A CA 1
ATOM 691 C C . GLY A 1 91 ? -1.552 1.494 -1.686 1.00 96.69 91 GLY A C 1
ATOM 692 O O . GLY A 1 91 ? -2.311 2.421 -1.952 1.00 96.69 91 GLY A O 1
ATOM 693 N N . ALA A 1 92 ? -1.961 0.359 -1.126 1.00 97.44 92 ALA A N 1
ATOM 694 C CA . ALA A 1 92 ? -3.330 0.074 -0.709 1.00 97.44 92 ALA A CA 1
ATOM 695 C C . ALA A 1 92 ? -3.424 0.076 0.822 1.00 97.44 92 ALA A C 1
ATOM 697 O O . ALA A 1 92 ? -2.737 -0.691 1.495 1.00 97.44 92 ALA A O 1
ATOM 698 N N . LEU A 1 93 ? -4.247 0.963 1.376 1.00 97.88 93 LEU A N 1
ATOM 699 C CA . LEU A 1 93 ? -4.515 1.053 2.809 1.00 97.88 93 LEU A CA 1
ATOM 700 C C . LEU A 1 93 ? -5.635 0.079 3.173 1.00 97.88 93 LEU A C 1
ATOM 702 O O . LEU A 1 93 ? -6.703 0.138 2.572 1.00 97.88 93 LEU A O 1
ATOM 706 N N . GLY A 1 94 ? -5.423 -0.753 4.183 1.00 97.75 94 GLY A N 1
ATOM 707 C CA . GLY A 1 94 ? -6.437 -1.626 4.760 1.00 97.75 94 GLY A CA 1
ATOM 708 C C . GLY A 1 94 ? -6.486 -1.510 6.280 1.00 97.75 94 GLY A C 1
ATOM 709 O O . GLY A 1 94 ? -5.709 -0.781 6.909 1.00 97.75 94 GLY A O 1
ATOM 710 N N . ARG A 1 95 ? -7.434 -2.230 6.873 1.00 97.19 95 ARG A N 1
ATOM 711 C CA . ARG A 1 95 ? -7.617 -2.315 8.320 1.00 97.19 95 ARG A CA 1
ATOM 712 C C . ARG A 1 95 ? -7.921 -3.756 8.700 1.00 97.19 95 ARG A C 1
ATOM 714 O O . ARG A 1 95 ? -8.751 -4.387 8.059 1.00 97.19 95 ARG A O 1
ATOM 721 N N . HIS A 1 96 ? -7.276 -4.234 9.756 1.00 96.12 96 HIS A N 1
ATOM 722 C CA . HIS A 1 96 ? -7.574 -5.514 10.389 1.00 96.12 96 HIS A CA 1
ATOM 723 C C . HIS A 1 96 ? -7.748 -5.283 11.889 1.00 96.12 96 HIS A C 1
ATOM 725 O O . HIS A 1 96 ? -6.861 -4.725 12.536 1.00 96.12 96 HIS A O 1
ATOM 731 N N . GLY A 1 97 ? -8.917 -5.627 12.432 1.00 92.94 97 GLY A N 1
ATOM 732 C CA . GLY A 1 97 ? -9.267 -5.299 13.816 1.00 92.94 97 GLY A CA 1
ATOM 733 C C . GLY A 1 97 ? -9.204 -3.791 14.095 1.00 92.94 97 GLY A C 1
ATOM 734 O O . GLY A 1 97 ? -9.941 -3.000 13.496 1.00 92.94 97 GLY A O 1
ATOM 735 N N . ASP A 1 98 ? -8.337 -3.384 15.020 1.00 91.94 98 ASP A N 1
ATOM 736 C CA . ASP A 1 98 ? -8.063 -1.995 15.403 1.00 91.94 98 ASP A CA 1
ATOM 737 C C . ASP A 1 98 ? -6.793 -1.405 14.764 1.00 91.94 98 ASP A C 1
ATOM 739 O O . ASP A 1 98 ? -6.519 -0.214 14.937 1.00 91.94 98 ASP A O 1
ATOM 743 N N . ARG A 1 99 ? -6.051 -2.195 13.978 1.00 94.31 99 ARG A N 1
ATOM 744 C CA . ARG A 1 99 ? -4.801 -1.770 13.342 1.00 94.31 99 ARG A CA 1
ATOM 745 C C . ARG A 1 99 ? -4.988 -1.475 11.860 1.00 94.31 99 ARG A C 1
ATOM 747 O O . ARG A 1 99 ? -5.644 -2.206 11.117 1.00 94.31 99 ARG A O 1
ATOM 754 N N . PHE A 1 100 ? -4.350 -0.400 11.416 1.00 97.81 100 PHE A N 1
ATOM 755 C CA . PHE A 1 100 ? -4.225 -0.078 9.999 1.00 97.81 100 PHE A CA 1
ATOM 756 C C . PHE A 1 100 ? -2.944 -0.679 9.432 1.00 97.81 100 PHE A C 1
ATOM 758 O O . PHE A 1 100 ? -1.911 -0.735 10.105 1.00 97.81 100 PHE A O 1
ATOM 765 N N . PHE A 1 101 ? -2.998 -1.063 8.162 1.00 97.56 101 PHE A N 1
ATOM 766 C CA . PHE A 1 101 ? -1.837 -1.526 7.415 1.00 97.56 101 PHE A CA 1
ATOM 767 C C . PHE A 1 101 ? -1.840 -0.948 6.001 1.00 97.56 101 PHE A C 1
ATOM 769 O O . PHE A 1 101 ? -2.886 -0.600 5.455 1.00 97.56 101 PHE A O 1
ATOM 776 N N . ARG A 1 102 ? -0.664 -0.861 5.384 1.00 97.69 102 ARG A N 1
ATOM 777 C CA . ARG A 1 102 ? -0.485 -0.499 3.980 1.00 97.69 102 ARG A CA 1
ATOM 778 C C . ARG A 1 102 ? 0.208 -1.638 3.250 1.00 97.69 102 ARG A C 1
ATOM 780 O O . ARG A 1 102 ? 1.310 -2.027 3.625 1.00 97.69 102 ARG A O 1
ATOM 787 N N . VAL A 1 103 ? -0.395 -2.101 2.164 1.00 98.06 103 VAL A N 1
ATOM 788 C CA . VAL A 1 103 ? 0.266 -2.968 1.190 1.00 98.06 103 VAL A CA 1
ATOM 789 C C . VAL A 1 103 ? 0.883 -2.101 0.100 1.00 98.06 103 VAL A C 1
ATOM 791 O O . VAL A 1 103 ? 0.170 -1.369 -0.582 1.00 98.06 103 VAL A O 1
ATOM 794 N N . THR A 1 104 ? 2.196 -2.176 -0.080 1.00 97.75 104 THR A N 1
ATOM 795 C CA . THR A 1 104 ? 2.912 -1.510 -1.172 1.00 97.75 104 THR A CA 1
ATOM 796 C C . THR A 1 104 ? 3.360 -2.552 -2.185 1.00 97.75 104 THR A C 1
ATOM 798 O O . THR A 1 104 ? 4.177 -3.411 -1.862 1.00 97.75 104 THR A O 1
ATOM 801 N N . LEU A 1 105 ? 2.879 -2.451 -3.420 1.00 97.38 105 LEU A N 1
ATOM 802 C CA . LEU A 1 105 ? 3.426 -3.183 -4.558 1.00 97.38 105 LEU A CA 1
ATOM 803 C C . LEU A 1 105 ? 4.276 -2.216 -5.383 1.00 97.38 105 LEU A C 1
ATOM 805 O O . LEU A 1 105 ? 3.741 -1.233 -5.886 1.00 97.38 105 LEU A O 1
ATOM 809 N N . GLN A 1 106 ? 5.577 -2.471 -5.522 1.00 96.38 106 GLN A N 1
ATOM 810 C CA . GLN A 1 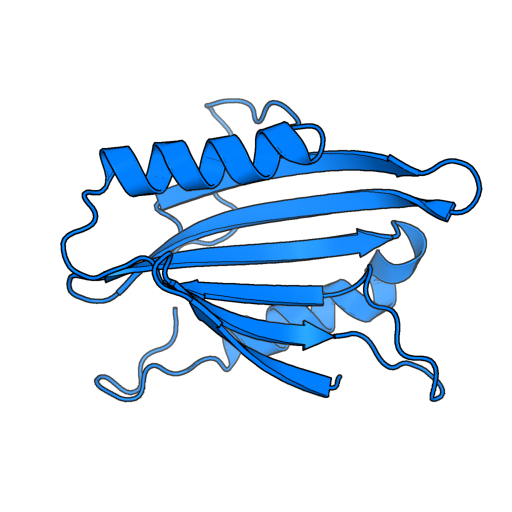106 ? 6.496 -1.639 -6.305 1.00 96.38 106 GLN A CA 1
ATOM 811 C C . GLN A 1 106 ? 7.382 -2.517 -7.182 1.00 96.38 106 GLN A C 1
ATOM 813 O O . GLN A 1 106 ? 7.875 -3.542 -6.719 1.00 96.38 106 GLN A O 1
ATOM 818 N N . TYR A 1 107 ? 7.585 -2.130 -8.440 1.00 95.69 107 TYR A N 1
ATOM 819 C CA . TYR A 1 107 ? 8.450 -2.859 -9.363 1.00 95.69 107 TYR A CA 1
ATOM 820 C C . TYR A 1 107 ? 8.897 -1.991 -10.550 1.00 95.69 107 TYR A C 1
ATOM 822 O O . TYR A 1 107 ? 8.188 -1.058 -10.940 1.00 95.69 107 TYR A O 1
ATOM 830 N N . PRO A 1 108 ? 10.058 -2.287 -11.169 1.00 94.62 108 PRO A N 1
ATOM 831 C CA . PRO A 1 108 ? 10.371 -1.785 -12.502 1.00 94.62 108 PRO A CA 1
ATOM 832 C C . PRO A 1 108 ? 9.319 -2.264 -13.498 1.00 94.62 108 PRO A C 1
ATOM 834 O O . PRO A 1 108 ? 8.912 -3.419 -13.426 1.00 94.62 108 PRO A O 1
ATOM 837 N N . GLN A 1 109 ? 8.916 -1.423 -14.448 1.00 92.38 109 GLN A N 1
ATOM 838 C CA . GLN A 1 109 ? 7.855 -1.755 -15.410 1.00 92.38 109 GLN A CA 1
ATOM 839 C C . GLN A 1 109 ? 8.070 -3.116 -16.108 1.00 92.38 109 GLN A C 1
ATOM 841 O O . GLN A 1 109 ? 7.127 -3.892 -16.239 1.00 92.38 109 GLN A O 1
ATOM 846 N N . ASP A 1 110 ? 9.313 -3.461 -16.446 1.00 91.88 110 ASP A N 1
ATOM 847 C CA . ASP A 1 110 ? 9.671 -4.717 -17.125 1.00 91.88 110 ASP A CA 1
ATOM 848 C C . ASP A 1 110 ? 9.505 -5.972 -16.245 1.00 91.88 110 ASP A C 1
ATOM 850 O O . ASP A 1 110 ? 9.564 -7.098 -16.730 1.00 91.88 110 ASP A O 1
ATOM 854 N N . TYR A 1 111 ? 9.292 -5.806 -14.936 1.00 93.81 111 TYR A N 1
ATOM 855 C CA . TYR A 1 111 ? 9.019 -6.909 -14.013 1.00 93.81 111 TYR A CA 1
ATOM 856 C C . TYR A 1 111 ? 7.528 -7.249 -13.936 1.00 93.81 111 TYR A C 1
ATOM 858 O O . TYR A 1 111 ? 7.195 -8.255 -13.311 1.00 93.81 111 TYR A O 1
ATOM 866 N N . ALA A 1 112 ? 6.635 -6.462 -14.549 1.00 92.50 112 ALA A N 1
ATOM 867 C CA . ALA A 1 112 ? 5.185 -6.589 -14.387 1.00 92.50 112 ALA A CA 1
ATOM 868 C C . ALA A 1 112 ? 4.675 -8.024 -14.607 1.00 92.50 112 ALA A C 1
ATOM 870 O O . ALA A 1 112 ? 4.032 -8.595 -13.726 1.00 92.50 112 ALA A O 1
ATOM 871 N N . GLU A 1 113 ? 5.028 -8.621 -15.747 1.00 91.50 113 GLU A N 1
ATOM 872 C CA . GLU A 1 113 ? 4.546 -9.938 -16.181 1.00 91.50 113 GLU A CA 1
ATOM 873 C C . GLU A 1 113 ? 4.950 -11.062 -15.211 1.00 91.50 113 GLU A C 1
ATOM 875 O O . GLU A 1 113 ? 4.161 -11.953 -14.898 1.00 91.50 113 GLU A O 1
ATOM 880 N N . GLY A 1 114 ? 6.171 -11.002 -14.673 1.00 91.12 114 GLY A N 1
ATOM 881 C CA . GLY A 1 114 ? 6.677 -12.012 -13.744 1.00 91.12 114 GLY A CA 1
ATOM 882 C C . GLY A 1 114 ? 6.332 -11.735 -12.279 1.00 91.12 114 GLY A C 1
ATOM 883 O O . GLY A 1 114 ? 6.082 -12.658 -11.501 1.00 91.12 114 GLY A O 1
ATOM 884 N N . PHE A 1 115 ? 6.351 -10.477 -11.859 1.00 94.81 115 PHE A N 1
ATOM 885 C CA . PHE A 1 115 ? 6.301 -10.110 -10.450 1.00 94.81 115 PHE A CA 1
ATOM 886 C C . PHE A 1 115 ? 4.873 -9.957 -9.925 1.00 94.81 115 PHE A C 1
ATOM 888 O O . PHE A 1 115 ? 4.551 -10.534 -8.884 1.00 94.81 115 PHE A O 1
ATOM 895 N N . VAL A 1 116 ? 4.008 -9.247 -10.656 1.00 95.12 116 VAL A N 1
ATOM 896 C CA . VAL A 1 116 ? 2.660 -8.882 -10.189 1.00 95.12 116 VAL A CA 1
ATOM 897 C C . VAL A 1 116 ? 1.797 -10.109 -9.875 1.00 95.12 116 VAL A C 1
ATOM 899 O O . VAL A 1 116 ? 1.279 -10.173 -8.760 1.00 95.12 116 VAL A O 1
ATOM 902 N N . PRO A 1 117 ? 1.700 -11.141 -10.743 1.00 95.94 117 PRO A N 1
ATOM 903 C CA . PRO A 1 117 ? 0.887 -12.319 -10.434 1.00 95.94 117 PRO A CA 1
ATOM 904 C C . PRO A 1 117 ? 1.359 -13.059 -9.177 1.00 95.94 117 PRO A C 1
ATOM 906 O O . PRO A 1 117 ? 0.554 -13.586 -8.415 1.00 95.94 117 PRO A O 1
ATOM 909 N N . ARG A 1 118 ? 2.674 -13.079 -8.926 1.00 95.50 118 ARG A N 1
ATOM 910 C CA . ARG A 1 118 ? 3.248 -13.730 -7.740 1.00 95.50 118 ARG A CA 1
ATOM 911 C C . ARG A 1 118 ? 2.997 -12.921 -6.473 1.00 95.50 118 ARG A C 1
ATOM 913 O O . ARG A 1 118 ? 2.760 -13.513 -5.427 1.00 95.50 118 ARG A O 1
ATOM 920 N N . ALA A 1 119 ? 3.041 -11.595 -6.562 1.00 96.69 119 ALA A N 1
ATOM 921 C CA . ALA A 1 119 ? 2.692 -10.734 -5.443 1.00 96.69 119 ALA A CA 1
ATOM 922 C C . ALA A 1 119 ? 1.203 -10.861 -5.089 1.00 96.69 119 ALA A C 1
ATOM 924 O O . ALA A 1 119 ? 0.877 -11.036 -3.921 1.00 96.69 119 ALA A O 1
ATOM 925 N N . HIS A 1 120 ? 0.308 -10.877 -6.082 1.00 95.81 120 HIS A N 1
ATOM 926 C CA . HIS A 1 120 ? -1.117 -11.119 -5.838 1.00 95.81 120 HIS A CA 1
ATOM 927 C C . HIS A 1 120 ? -1.365 -12.502 -5.239 1.00 95.81 120 HIS A C 1
ATOM 929 O O . HIS A 1 120 ? -2.101 -12.607 -4.269 1.00 95.81 120 HIS A O 1
ATOM 935 N N . ARG A 1 121 ? -0.653 -13.539 -5.701 1.00 96.56 121 ARG A N 1
ATOM 936 C CA . ARG A 1 121 ? -0.742 -14.873 -5.096 1.00 96.56 121 ARG A CA 1
ATOM 937 C C . ARG A 1 121 ? -0.392 -14.877 -3.603 1.00 96.56 121 ARG A C 1
ATOM 939 O O . ARG A 1 121 ? -1.005 -15.624 -2.850 1.00 96.56 121 ARG A O 1
ATOM 946 N N . ILE A 1 122 ? 0.580 -14.064 -3.177 1.00 96.00 122 ILE A N 1
ATOM 947 C CA . ILE A 1 122 ? 0.913 -13.902 -1.751 1.00 96.00 122 ILE A CA 1
ATOM 948 C C . ILE A 1 122 ? -0.246 -13.246 -0.998 1.00 96.00 122 ILE A C 1
ATOM 950 O O . ILE A 1 122 ? -0.563 -13.686 0.099 1.00 96.00 122 ILE A O 1
ATOM 954 N N . LEU A 1 123 ? -0.883 -12.226 -1.577 1.00 96.50 123 LEU A N 1
ATOM 955 C CA . LEU A 1 123 ? -2.043 -11.570 -0.966 1.00 96.50 123 LEU A CA 1
ATOM 956 C C . LEU A 1 123 ? -3.260 -12.509 -0.887 1.00 96.50 123 LEU A C 1
ATOM 958 O O . LEU A 1 123 ? -3.930 -12.532 0.139 1.00 96.50 123 LEU A O 1
ATOM 962 N N . ASP A 1 124 ? -3.507 -13.327 -1.914 1.00 95.75 124 ASP A N 1
ATOM 963 C CA . ASP A 1 124 ? -4.612 -14.300 -1.949 1.00 95.75 124 ASP A CA 1
ATOM 964 C C . ASP A 1 124 ? -4.462 -15.398 -0.880 1.00 95.75 124 ASP A C 1
ATOM 966 O O . ASP A 1 124 ? -5.441 -15.901 -0.321 1.00 95.75 124 ASP A O 1
ATOM 970 N N . GLU A 1 125 ? -3.220 -15.785 -0.592 1.00 96.25 125 GLU A N 1
ATOM 971 C CA . GLU A 1 125 ? -2.877 -16.800 0.411 1.00 96.25 125 GLU A CA 1
ATOM 972 C C . GLU A 1 125 ? -2.533 -16.208 1.779 1.00 96.25 125 GLU A C 1
ATOM 974 O O . GLU A 1 125 ? -2.263 -16.955 2.718 1.00 96.25 125 GLU A O 1
ATOM 979 N N . TRP A 1 126 ? -2.569 -14.882 1.923 1.00 95.75 126 TRP A N 1
ATOM 980 C CA . TRP A 1 126 ? -2.349 -14.232 3.207 1.00 95.75 126 TRP A CA 1
ATOM 981 C C . TRP A 1 126 ? -3.396 -14.695 4.213 1.00 95.75 126 TRP A C 1
ATOM 983 O O . TRP A 1 126 ? -4.579 -14.765 3.879 1.00 95.75 126 TRP A O 1
ATOM 993 N N . ARG A 1 127 ? -2.984 -15.001 5.443 1.00 95.88 127 ARG A N 1
ATOM 994 C CA . ARG A 1 127 ? -3.895 -15.352 6.534 1.00 95.88 127 ARG A CA 1
ATOM 995 C C . ARG A 1 127 ? -3.491 -14.610 7.795 1.00 95.88 127 ARG A C 1
ATOM 997 O O . ARG A 1 127 ? -2.327 -14.648 8.185 1.00 95.88 127 ARG A O 1
ATOM 1004 N N . TRP A 1 128 ? -4.454 -13.951 8.423 1.00 94.00 128 TRP A N 1
ATOM 1005 C CA . TRP A 1 128 ? -4.273 -13.346 9.736 1.00 94.00 128 TRP A CA 1
ATOM 1006 C C . TRP A 1 128 ? -4.257 -14.429 10.812 1.00 94.00 128 TRP A C 1
ATOM 1008 O O . TRP A 1 128 ? -5.143 -15.280 10.839 1.00 94.00 128 TRP A O 1
ATOM 1018 N N . GLU A 1 129 ? -3.262 -14.416 11.697 1.00 92.62 129 GLU A N 1
ATOM 1019 C CA . GLU A 1 129 ? -3.092 -15.474 12.707 1.00 92.62 129 GLU A CA 1
ATOM 1020 C C . GLU A 1 129 ? -4.238 -15.533 13.728 1.00 92.62 129 GLU A C 1
ATOM 1022 O O . GLU A 1 129 ? -4.561 -16.604 14.233 1.00 92.62 129 GLU A O 1
ATOM 1027 N N . ASP A 1 130 ? -4.876 -14.399 14.014 1.00 93.00 130 ASP A N 1
ATOM 1028 C CA . ASP A 1 130 ? -5.950 -14.275 15.004 1.00 93.00 130 ASP A CA 1
ATOM 1029 C C . ASP A 1 130 ? -7.308 -14.810 14.519 1.00 93.00 130 ASP A C 1
ATOM 1031 O O . ASP A 1 130 ? -8.114 -15.283 15.318 1.00 93.00 130 ASP A O 1
ATOM 1035 N N . THR A 1 131 ? -7.570 -14.741 13.214 1.00 93.94 131 THR A N 1
ATOM 1036 C CA . THR A 1 131 ? -8.873 -15.072 12.611 1.00 93.94 131 THR A CA 1
ATOM 1037 C C . THR A 1 131 ? -8.800 -16.205 11.592 1.00 93.94 131 THR A C 1
ATOM 1039 O O . THR A 1 131 ? -9.830 -16.779 11.240 1.00 93.94 131 THR A O 1
ATOM 1042 N N . GLY A 1 132 ? -7.611 -16.517 11.075 1.00 92.19 132 GLY A N 1
ATOM 1043 C CA . GLY A 1 132 ? -7.417 -17.425 9.946 1.00 92.19 132 GLY A CA 1
ATOM 1044 C C . GLY A 1 132 ? -8.014 -16.915 8.630 1.00 92.19 132 GLY A C 1
ATOM 1045 O O . GLY A 1 132 ? -8.105 -17.683 7.674 1.00 92.19 132 GLY A O 1
ATOM 1046 N N . GLN A 1 133 ? -8.449 -15.653 8.562 1.00 90.50 133 GLN A N 1
ATOM 1047 C CA . GLN A 1 133 ? -9.060 -15.062 7.371 1.00 90.50 133 GLN A CA 1
ATOM 1048 C C . GLN A 1 133 ? -8.013 -14.404 6.472 1.00 90.50 133 GLN A C 1
ATOM 1050 O O . GLN A 1 133 ? -6.928 -14.039 6.924 1.00 90.50 133 GLN A O 1
ATOM 1055 N N . GLY A 1 134 ? -8.342 -14.277 5.184 1.00 91.75 134 GLY A N 1
ATOM 1056 C CA . GLY A 1 134 ? -7.566 -13.463 4.251 1.00 91.75 134 GLY A CA 1
ATOM 1057 C C . GLY A 1 134 ? -7.753 -11.966 4.478 1.00 91.75 134 GLY A C 1
ATOM 1058 O O . GLY A 1 134 ? -8.409 -11.553 5.434 1.00 91.75 134 GLY A O 1
ATOM 1059 N N . PHE A 1 135 ? -7.155 -11.169 3.592 1.00 89.31 135 PHE A N 1
ATOM 1060 C CA . PHE A 1 135 ? -7.456 -9.741 3.512 1.00 89.31 135 PHE A CA 1
ATOM 1061 C C . PHE A 1 135 ? -8.929 -9.477 3.188 1.00 89.31 135 PHE A C 1
ATOM 1063 O O . PHE A 1 135 ? -9.502 -10.217 2.352 1.00 89.31 135 PHE A O 1
#

Sequence (135 aa):
MTTASISSGEGDAIRFIANFGGKRNEDAYLEVFFYPAGTSEAQARALAKEAATSRGLTERRADVPNYYKWSLAEYGFSSKLKGRGSIIGTGALGRHGDRFFRVTLQYPQDYAEGFVPRAHRILDEWRWEDTGQGF

Radius of gyration: 14.75 Å; chains: 1; bounding box: 34×29×35 Å

pLDDT: mean 91.31, std 7.55, range [63.22, 98.12]